Protein AF-A0A183U9G9-F1 (afdb_monomer_lite)

Structure (mmCIF, N/CA/C/O backbone):
data_AF-A0A183U9G9-F1
#
_entry.id   AF-A0A183U9G9-F1
#
loop_
_atom_site.group_PDB
_atom_site.id
_atom_site.type_symbol
_atom_site.label_atom_id
_atom_site.label_alt_id
_atom_site.label_comp_id
_atom_site.label_asym_id
_atom_site.label_entity_id
_atom_site.label_seq_id
_atom_site.pdbx_PDB_ins_code
_atom_site.Cartn_x
_atom_site.Cartn_y
_atom_site.Cartn_z
_atom_site.occupancy
_atom_site.B_iso_or_equiv
_atom_site.auth_seq_id
_atom_site.auth_comp_id
_atom_site.auth_asym_id
_atom_site.auth_atom_id
_atom_site.pdbx_PDB_model_num
ATOM 1 N N . MET A 1 1 ? 26.882 11.403 -12.351 1.00 41.41 1 MET A N 1
ATOM 2 C CA . MET A 1 1 ? 26.759 12.285 -11.170 1.00 41.41 1 MET A CA 1
ATOM 3 C C . MET A 1 1 ? 25.436 11.940 -10.511 1.00 41.41 1 MET A C 1
ATOM 5 O O . MET A 1 1 ? 24.432 11.957 -11.209 1.00 41.41 1 MET A O 1
ATOM 9 N N . ALA A 1 2 ? 25.431 11.511 -9.247 1.00 52.50 2 ALA A N 1
ATOM 10 C CA . ALA A 1 2 ? 24.181 11.230 -8.543 1.00 52.50 2 ALA A CA 1
ATOM 11 C C . ALA A 1 2 ? 23.525 12.569 -8.184 1.00 52.50 2 ALA A C 1
ATOM 13 O O . ALA A 1 2 ? 24.130 13.372 -7.477 1.00 52.50 2 ALA A O 1
ATOM 14 N N . ASN A 1 3 ? 22.327 12.828 -8.706 1.00 64.38 3 ASN A N 1
ATOM 15 C CA . ASN A 1 3 ? 21.520 13.956 -8.257 1.00 64.38 3 ASN A CA 1
ATOM 16 C C . ASN A 1 3 ? 21.075 13.668 -6.822 1.00 64.38 3 ASN A C 1
ATOM 18 O O . ASN A 1 3 ? 20.263 12.772 -6.592 1.00 64.38 3 ASN A O 1
ATOM 22 N N . ILE A 1 4 ? 21.633 14.401 -5.861 1.00 67.69 4 ILE A N 1
ATOM 23 C CA . ILE A 1 4 ? 21.174 14.354 -4.475 1.00 67.69 4 ILE A CA 1
ATOM 24 C C . ILE A 1 4 ? 19.923 15.225 -4.411 1.00 67.69 4 ILE A C 1
ATOM 26 O O . ILE A 1 4 ? 20.001 16.449 -4.367 1.00 67.69 4 ILE A O 1
ATOM 30 N N . VAL A 1 5 ? 18.764 14.578 -4.478 1.00 78.19 5 VAL A N 1
ATOM 31 C CA . VAL A 1 5 ? 17.475 15.210 -4.200 1.00 78.19 5 VAL A CA 1
ATOM 32 C C . VAL A 1 5 ? 17.320 15.255 -2.684 1.00 78.19 5 VAL A C 1
ATOM 34 O O . VAL A 1 5 ? 17.277 14.204 -2.041 1.00 78.19 5 VAL A O 1
ATOM 37 N N . GLU A 1 6 ? 17.247 16.450 -2.099 1.00 75.75 6 GLU A N 1
ATOM 38 C CA . GLU A 1 6 ? 16.856 16.571 -0.695 1.00 75.75 6 GLU A CA 1
ATOM 39 C C . GLU A 1 6 ? 15.394 16.145 -0.537 1.00 75.75 6 GLU A C 1
ATOM 41 O O . GLU A 1 6 ? 14.480 16.759 -1.089 1.00 75.75 6 GLU A O 1
ATOM 46 N N . ILE A 1 7 ? 15.175 15.069 0.217 1.00 79.44 7 ILE A N 1
ATOM 47 C CA . ILE A 1 7 ? 13.842 14.590 0.583 1.00 79.44 7 ILE A CA 1
ATOM 48 C C . ILE A 1 7 ? 13.517 15.017 2.014 1.00 79.44 7 ILE A C 1
ATOM 50 O O . ILE A 1 7 ? 14.359 14.948 2.909 1.00 79.44 7 ILE A O 1
ATOM 54 N N . GLY A 1 8 ? 12.276 15.439 2.254 1.00 81.62 8 GLY A N 1
ATOM 55 C CA . GLY A 1 8 ? 11.822 15.759 3.605 1.00 81.62 8 GLY A CA 1
ATOM 56 C C . GLY A 1 8 ? 11.809 14.509 4.489 1.00 81.62 8 GLY A C 1
ATOM 57 O O . GLY A 1 8 ? 11.191 13.515 4.136 1.00 81.62 8 GLY A O 1
ATOM 58 N N . LEU A 1 9 ? 12.441 14.548 5.664 1.00 87.25 9 LEU A N 1
ATOM 59 C CA . LEU A 1 9 ? 12.495 13.415 6.608 1.00 87.25 9 LEU A CA 1
ATOM 60 C C . LEU A 1 9 ? 11.448 13.513 7.727 1.00 87.25 9 LEU A C 1
ATOM 62 O O . LEU A 1 9 ? 11.638 12.994 8.827 1.00 87.25 9 LEU A O 1
ATOM 66 N N . SER A 1 10 ? 10.327 14.190 7.466 1.00 91.56 10 SER A N 1
ATOM 67 C CA . SER A 1 10 ? 9.262 14.303 8.460 1.00 91.56 10 SER A CA 1
ATOM 68 C C . SER A 1 10 ? 8.711 12.912 8.822 1.00 91.56 10 SER A C 1
ATOM 70 O O . SER A 1 10 ? 8.679 12.011 7.974 1.00 91.56 10 SER A O 1
ATOM 72 N N . PRO A 1 11 ? 8.212 12.709 10.055 1.00 93.00 11 PRO A N 1
ATOM 73 C CA . PRO A 1 11 ? 7.592 11.441 10.438 1.00 93.00 11 PRO A CA 1
ATOM 74 C C . PRO A 1 11 ? 6.462 11.018 9.488 1.00 93.00 11 PRO A C 1
ATOM 76 O O . PRO A 1 11 ? 6.313 9.833 9.187 1.00 93.00 11 PRO A O 1
ATOM 79 N N . GLY A 1 12 ? 5.701 11.992 8.973 1.00 89.12 12 GLY A N 1
ATOM 80 C CA . GLY A 1 12 ? 4.658 11.768 7.972 1.00 89.12 12 GLY A CA 1
ATOM 81 C C . GLY A 1 12 ? 5.213 11.243 6.648 1.00 89.12 12 GLY A C 1
ATOM 82 O O . GLY A 1 12 ? 4.696 10.254 6.130 1.00 89.12 12 GLY A O 1
ATOM 83 N N . TYR A 1 13 ? 6.301 11.834 6.143 1.00 89.50 13 TYR A N 1
ATOM 84 C CA . TYR A 1 13 ? 6.951 11.378 4.913 1.00 89.50 13 TYR A CA 1
ATOM 85 C C . TYR A 1 13 ? 7.478 9.948 5.049 1.00 89.50 13 TYR A C 1
ATOM 87 O O . TYR A 1 13 ? 7.185 9.097 4.212 1.00 89.50 13 TYR A O 1
ATOM 95 N N . LEU A 1 14 ? 8.191 9.642 6.139 1.00 91.12 14 LEU A N 1
ATOM 96 C CA . LEU A 1 14 ? 8.720 8.296 6.372 1.00 91.12 14 LEU A CA 1
ATOM 97 C C . LEU A 1 14 ? 7.603 7.250 6.498 1.00 91.12 14 LEU A C 1
ATOM 99 O O . LEU A 1 14 ? 7.755 6.123 6.027 1.00 91.12 14 LEU A O 1
ATOM 103 N N . LYS A 1 15 ? 6.476 7.615 7.120 1.00 91.19 15 LYS A N 1
ATOM 104 C CA . LYS A 1 15 ? 5.299 6.745 7.231 1.00 91.19 15 LYS A CA 1
ATOM 105 C C . LYS A 1 15 ? 4.668 6.479 5.862 1.00 91.19 15 LYS A C 1
ATOM 107 O O . LYS A 1 15 ? 4.386 5.324 5.555 1.00 91.19 15 LYS A O 1
ATOM 112 N N . ALA A 1 16 ? 4.489 7.515 5.043 1.00 88.12 16 ALA A N 1
ATOM 113 C CA . ALA A 1 16 ? 3.948 7.385 3.691 1.00 88.12 16 ALA A CA 1
ATOM 114 C C . ALA A 1 16 ? 4.883 6.572 2.780 1.00 88.12 16 ALA A C 1
ATOM 116 O O . ALA A 1 16 ? 4.447 5.622 2.140 1.00 88.12 16 ALA A O 1
ATOM 117 N N . SER A 1 17 ? 6.184 6.871 2.793 1.00 89.81 17 SER A N 1
ATOM 118 C CA . SER A 1 17 ? 7.197 6.145 2.019 1.00 89.81 17 SER A CA 1
ATOM 119 C C . SER A 1 17 ? 7.198 4.647 2.336 1.00 89.81 17 SER A C 1
ATOM 121 O O . SER A 1 17 ? 7.131 3.823 1.426 1.00 89.81 17 SER A O 1
ATOM 123 N N . ARG A 1 18 ? 7.178 4.276 3.624 1.00 90.88 18 ARG A N 1
ATOM 124 C CA . ARG A 1 18 ? 7.073 2.867 4.035 1.00 90.88 18 ARG A CA 1
ATOM 125 C C . ARG A 1 18 ? 5.778 2.211 3.561 1.00 90.88 18 ARG A C 1
ATOM 127 O O . ARG A 1 18 ? 5.809 1.068 3.123 1.00 90.88 18 ARG A O 1
ATOM 134 N N . HIS A 1 19 ? 4.657 2.928 3.621 1.00 89.00 19 HIS A N 1
ATOM 135 C CA . HIS A 1 19 ? 3.378 2.421 3.129 1.00 89.00 19 HIS A CA 1
ATOM 136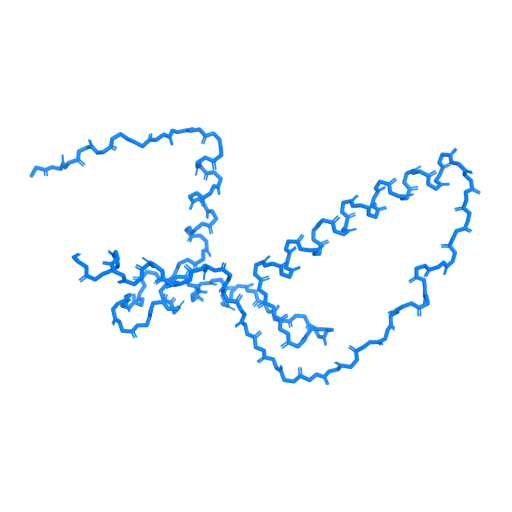 C C . HIS A 1 19 ? 3.426 2.090 1.625 1.00 89.00 19 HIS A C 1
ATOM 138 O O . HIS A 1 19 ? 2.976 1.018 1.220 1.00 89.00 19 HIS A O 1
ATOM 144 N N . PHE A 1 20 ? 4.056 2.951 0.818 1.00 89.38 20 PHE A N 1
ATOM 145 C CA . PHE A 1 20 ? 4.279 2.698 -0.608 1.00 89.38 20 PHE A CA 1
ATOM 146 C C . PHE A 1 20 ? 5.200 1.501 -0.855 1.00 89.38 20 PHE A C 1
ATOM 148 O O . PHE A 1 20 ? 4.861 0.611 -1.631 1.00 89.38 20 PHE A O 1
ATOM 155 N N . LEU A 1 21 ? 6.336 1.432 -0.157 1.00 90.44 21 LEU A N 1
ATOM 156 C CA . LEU A 1 21 ? 7.303 0.338 -0.310 1.00 90.44 21 LEU A CA 1
ATOM 157 C C . LEU A 1 21 ? 6.728 -1.039 0.046 1.00 90.44 21 LEU A C 1
ATOM 159 O O . LEU A 1 21 ? 7.161 -2.046 -0.512 1.00 90.44 21 LEU A O 1
ATOM 163 N N . ASN A 1 22 ? 5.747 -1.088 0.946 1.00 90.75 22 ASN A N 1
ATOM 164 C CA . ASN A 1 22 ? 5.043 -2.322 1.292 1.00 90.75 22 ASN A CA 1
ATOM 165 C C . ASN A 1 22 ? 3.999 -2.738 0.244 1.00 90.75 22 ASN A C 1
ATOM 167 O O . ASN A 1 22 ? 3.534 -3.869 0.277 1.00 90.75 22 ASN A O 1
ATOM 171 N N . SER A 1 23 ? 3.646 -1.860 -0.695 1.00 89.75 23 SER A N 1
ATOM 172 C CA . SER A 1 23 ? 2.636 -2.148 -1.722 1.00 89.75 23 SER A CA 1
ATOM 173 C C . SER A 1 23 ? 3.241 -2.494 -3.084 1.00 89.75 23 SER A C 1
ATOM 175 O O . SER A 1 23 ? 2.674 -3.301 -3.824 1.00 89.75 23 SER A O 1
ATOM 177 N N . ILE A 1 24 ? 4.421 -1.940 -3.379 1.00 91.75 24 ILE A N 1
ATOM 178 C CA . ILE A 1 24 ? 5.083 -2.044 -4.682 1.00 91.75 24 ILE A CA 1
ATOM 179 C C . ILE A 1 24 ? 5.684 -3.439 -4.923 1.00 91.75 24 ILE A C 1
ATOM 181 O O . ILE A 1 24 ? 6.425 -3.979 -4.093 1.00 91.75 24 ILE A O 1
ATOM 185 N N . ASN A 1 25 ? 5.438 -3.985 -6.116 1.00 93.06 25 ASN A N 1
ATOM 186 C CA . ASN A 1 25 ? 6.188 -5.095 -6.694 1.00 93.06 25 ASN A CA 1
ATOM 187 C C . ASN A 1 25 ? 7.249 -4.558 -7.680 1.00 93.06 25 ASN A C 1
ATOM 189 O O . ASN A 1 25 ? 6.934 -4.286 -8.838 1.00 93.06 25 ASN A O 1
ATOM 193 N N . PRO A 1 26 ? 8.532 -4.461 -7.282 1.00 89.81 26 PRO A N 1
ATOM 194 C CA . PRO A 1 26 ? 9.579 -3.897 -8.137 1.00 89.81 26 PRO A CA 1
ATOM 195 C C . PRO A 1 26 ? 9.967 -4.803 -9.316 1.00 89.81 26 PRO A C 1
ATOM 197 O O . PRO A 1 26 ? 10.810 -4.419 -10.121 1.00 89.81 26 PRO A O 1
ATOM 200 N N . LYS A 1 27 ? 9.419 -6.024 -9.399 1.00 93.38 27 LYS A N 1
ATOM 201 C CA . LYS A 1 27 ? 9.683 -6.956 -10.503 1.00 93.38 27 LYS A CA 1
ATOM 202 C C . LYS A 1 27 ? 8.773 -6.727 -11.708 1.00 93.38 27 LYS A C 1
ATOM 204 O O . LYS A 1 27 ? 9.079 -7.238 -12.779 1.00 93.38 27 LYS A O 1
ATOM 209 N N . ALA A 1 28 ? 7.661 -6.021 -11.530 1.00 91.69 28 ALA A N 1
ATOM 210 C CA . ALA A 1 28 ? 6.727 -5.741 -12.608 1.00 91.69 28 ALA A CA 1
ATOM 211 C C . ALA A 1 28 ? 7.141 -4.482 -13.370 1.00 91.69 28 ALA A C 1
ATOM 213 O O . ALA A 1 28 ? 7.604 -3.512 -12.770 1.00 91.69 28 ALA A O 1
ATOM 214 N N . ASN A 1 29 ? 6.985 -4.505 -14.694 1.00 88.75 29 ASN A N 1
ATOM 215 C CA . ASN A 1 29 ? 7.274 -3.349 -15.530 1.00 88.75 29 ASN A CA 1
ATOM 216 C C . ASN A 1 29 ? 6.132 -2.325 -15.379 1.00 88.75 29 ASN A C 1
ATOM 218 O O . ASN A 1 29 ? 5.012 -2.614 -15.812 1.00 88.75 29 ASN A O 1
ATOM 222 N N . PRO A 1 30 ? 6.384 -1.127 -14.819 1.00 86.69 30 PRO A N 1
ATOM 223 C CA . PRO A 1 30 ? 5.342 -0.121 -14.633 1.00 86.69 30 PRO A CA 1
ATOM 224 C C . PRO A 1 30 ? 4.728 0.388 -15.946 1.00 86.69 30 PRO A C 1
ATOM 226 O O . PRO A 1 30 ? 3.650 0.975 -15.910 1.00 86.69 30 PRO A O 1
ATOM 229 N N . CYS A 1 31 ? 5.388 0.171 -17.088 1.00 86.56 31 CYS A N 1
ATOM 230 C CA . CYS A 1 31 ? 4.889 0.563 -18.407 1.00 86.56 31 CYS A CA 1
ATOM 231 C C . CYS A 1 31 ? 4.022 -0.486 -19.091 1.00 86.56 31 CYS A C 1
ATOM 233 O O . CYS A 1 31 ? 3.347 -0.167 -20.068 1.00 86.56 31 CYS A O 1
ATOM 235 N N . GLU A 1 32 ? 4.029 -1.714 -18.583 1.00 89.44 32 GLU A N 1
ATOM 236 C CA . GLU A 1 32 ? 3.182 -2.798 -19.081 1.00 89.44 32 GLU A CA 1
ATOM 237 C C . GLU A 1 32 ? 1.993 -3.022 -18.150 1.00 89.44 32 GLU A C 1
ATOM 239 O O . GLU A 1 32 ? 0.856 -3.083 -18.610 1.00 89.44 32 GLU A O 1
ATOM 244 N N . ASP A 1 33 ? 2.249 -3.087 -16.841 1.00 87.31 33 ASP A N 1
ATOM 245 C CA . ASP A 1 33 ? 1.223 -3.264 -15.820 1.00 87.31 33 ASP A CA 1
ATOM 246 C C . ASP A 1 33 ? 1.556 -2.420 -14.585 1.00 87.31 33 ASP A C 1
ATOM 248 O O . ASP A 1 33 ? 2.207 -2.849 -13.625 1.00 87.31 33 ASP A O 1
ATOM 252 N N . PHE A 1 34 ? 1.100 -1.168 -14.620 1.00 88.19 34 PHE A N 1
ATOM 253 C CA . PHE A 1 34 ? 1.288 -0.245 -13.507 1.00 88.19 34 PHE A CA 1
ATOM 254 C C . PHE A 1 34 ? 0.535 -0.696 -12.246 1.00 88.19 34 PHE A C 1
ATOM 256 O O . PHE A 1 34 ? 0.948 -0.361 -11.135 1.00 88.19 34 PHE A O 1
ATOM 263 N N . PHE A 1 35 ? -0.553 -1.460 -12.394 1.00 87.94 35 PHE A N 1
ATOM 264 C CA . PHE A 1 35 ? -1.303 -1.983 -11.256 1.00 87.94 35 PHE A CA 1
ATOM 265 C C . PHE A 1 35 ? -0.484 -3.039 -10.516 1.00 87.94 35 PHE A C 1
ATOM 267 O O . PHE A 1 35 ? -0.312 -2.935 -9.301 1.00 87.94 35 PHE A O 1
ATOM 274 N N . GLU A 1 36 ? 0.083 -4.002 -11.240 1.00 90.12 36 GLU A N 1
ATOM 275 C CA . GLU A 1 36 ? 0.955 -5.017 -10.654 1.00 90.12 36 GLU A CA 1
ATOM 276 C C . GLU A 1 36 ? 2.212 -4.378 -10.051 1.00 90.12 36 GLU A C 1
ATOM 278 O O . GLU A 1 36 ? 2.598 -4.713 -8.932 1.00 90.12 36 GLU A O 1
ATOM 283 N N . PHE A 1 37 ? 2.807 -3.382 -10.711 1.00 90.88 37 PHE A N 1
ATOM 284 C CA . PHE A 1 37 ? 3.929 -2.640 -10.136 1.00 90.88 37 PHE A CA 1
ATOM 285 C C . PHE A 1 37 ? 3.564 -1.931 -8.826 1.00 90.88 37 PHE A C 1
ATOM 287 O O . PHE A 1 37 ? 4.265 -2.088 -7.828 1.00 90.88 37 PHE A O 1
ATOM 294 N N . ALA A 1 38 ? 2.483 -1.152 -8.798 1.00 88.44 38 ALA A N 1
ATOM 295 C CA . ALA A 1 38 ? 2.149 -0.323 -7.642 1.00 88.44 38 ALA A CA 1
ATOM 296 C C . ALA A 1 38 ? 1.542 -1.123 -6.477 1.00 88.44 38 ALA A C 1
ATOM 298 O O . ALA A 1 38 ? 1.705 -0.735 -5.318 1.00 88.44 38 ALA A O 1
ATOM 299 N N . CYS A 1 39 ? 0.835 -2.214 -6.780 1.00 89.06 39 CYS A N 1
ATOM 300 C CA . CYS A 1 39 ? -0.065 -2.883 -5.841 1.00 89.06 39 CYS A CA 1
ATOM 301 C C . CYS A 1 39 ? 0.166 -4.397 -5.739 1.00 89.06 39 CYS A C 1
ATOM 303 O O . CYS A 1 39 ? -0.426 -5.032 -4.865 1.00 89.06 39 CYS A O 1
ATOM 305 N N . GLY A 1 40 ? 1.010 -4.987 -6.591 1.00 89.81 40 GLY A N 1
ATOM 306 C CA . GLY A 1 40 ? 1.192 -6.438 -6.678 1.00 89.81 40 GLY A CA 1
ATOM 307 C C . GLY A 1 40 ? 1.636 -7.071 -5.362 1.00 89.81 40 GLY A C 1
ATOM 308 O O . GLY A 1 40 ? 1.112 -8.110 -4.961 1.00 89.81 40 GLY A O 1
ATOM 309 N N . ARG A 1 41 ? 2.525 -6.409 -4.599 1.00 92.12 41 ARG A N 1
ATOM 310 C CA . ARG A 1 41 ? 2.896 -6.897 -3.258 1.00 92.12 41 ARG A CA 1
ATOM 311 C C . ARG A 1 41 ? 1.720 -6.821 -2.291 1.00 92.12 41 ARG A C 1
ATOM 313 O O . ARG A 1 41 ? 1.462 -7.786 -1.579 1.00 92.12 41 ARG A O 1
ATOM 320 N N . TRP A 1 42 ? 0.983 -5.712 -2.303 1.00 90.19 42 TRP A N 1
ATOM 321 C CA . TRP A 1 42 ? -0.165 -5.533 -1.418 1.00 90.19 42 TRP A CA 1
ATOM 322 C C . TRP A 1 42 ? -1.236 -6.609 -1.642 1.00 90.19 42 TRP A C 1
ATOM 324 O O . TRP A 1 42 ? -1.741 -7.174 -0.676 1.00 90.19 42 TRP A O 1
ATOM 334 N N . VAL A 1 43 ? -1.537 -6.943 -2.900 1.00 88.56 43 VAL A N 1
ATOM 335 C CA . VAL A 1 43 ? -2.509 -7.992 -3.256 1.00 88.56 43 VAL A CA 1
ATOM 336 C C . VAL A 1 43 ? -2.054 -9.378 -2.784 1.00 88.56 43 VAL A C 1
ATOM 338 O O . VAL A 1 43 ? -2.877 -10.171 -2.335 1.00 88.56 43 VAL A O 1
ATOM 341 N N . MET A 1 44 ? -0.751 -9.675 -2.830 1.00 87.56 44 MET A N 1
ATOM 342 C CA . MET A 1 44 ? -0.218 -10.942 -2.309 1.00 87.56 44 MET A CA 1
ATOM 343 C C . MET A 1 44 ? -0.316 -11.046 -0.780 1.00 87.56 44 MET A C 1
ATOM 345 O O . MET A 1 44 ? -0.545 -12.134 -0.250 1.00 87.56 44 MET A O 1
ATOM 349 N N . GLU A 1 45 ? -0.131 -9.934 -0.068 1.00 88.56 45 GLU A N 1
ATOM 350 C CA . GLU A 1 45 ? -0.099 -9.905 1.400 1.00 88.56 45 GLU A CA 1
ATOM 351 C C . GLU A 1 45 ? -1.487 -9.754 2.041 1.00 88.56 45 GLU A C 1
ATOM 353 O O . GLU A 1 45 ? -1.668 -10.109 3.206 1.00 88.56 45 GLU A O 1
ATOM 358 N N . ASN A 1 46 ? -2.485 -9.272 1.296 1.00 86.00 46 ASN A N 1
ATOM 359 C CA . ASN A 1 46 ? -3.824 -8.999 1.811 1.00 86.00 46 ASN A CA 1
ATOM 360 C C . ASN A 1 46 ? -4.845 -9.894 1.114 1.00 86.00 46 ASN A C 1
ATOM 362 O O . ASN A 1 46 ? -5.094 -9.751 -0.075 1.00 86.00 46 ASN A O 1
ATOM 366 N N . LYS A 1 47 ? -5.476 -10.807 1.856 1.00 85.19 47 LYS A N 1
ATOM 367 C CA . LYS A 1 47 ? -6.582 -11.625 1.336 1.00 85.19 47 LYS A CA 1
ATOM 368 C C . LYS A 1 47 ? -7.899 -10.883 1.509 1.00 85.19 47 LYS A C 1
ATOM 370 O O . LYS A 1 47 ? -8.071 -10.185 2.503 1.00 85.19 47 LYS A O 1
ATOM 375 N N . ILE A 1 48 ? -8.825 -11.056 0.567 1.00 83.44 48 ILE A N 1
ATOM 376 C CA . ILE A 1 48 ? -10.181 -10.517 0.712 1.00 83.44 48 ILE A CA 1
ATOM 377 C C . ILE A 1 48 ? -10.884 -11.308 1.827 1.00 83.44 48 ILE A C 1
ATOM 379 O O . ILE A 1 48 ? -10.966 -12.532 1.708 1.00 83.44 48 ILE A O 1
ATOM 383 N N . PRO A 1 49 ? -11.352 -10.645 2.898 1.00 82.88 49 PRO A N 1
ATOM 384 C CA . PRO A 1 49 ? -12.152 -11.280 3.941 1.00 82.88 49 PRO A CA 1
ATOM 385 C C . PRO A 1 49 ? -13.440 -11.909 3.388 1.00 82.88 49 PRO A C 1
ATOM 387 O O . PRO A 1 49 ? -14.003 -11.420 2.410 1.00 82.88 49 PRO A O 1
ATOM 390 N N . ASP A 1 50 ? -13.928 -12.982 4.018 1.00 81.31 50 ASP A N 1
ATOM 391 C CA . ASP A 1 50 ? -15.089 -13.755 3.536 1.00 81.31 50 ASP A CA 1
ATOM 392 C C . ASP A 1 50 ? -16.404 -12.954 3.493 1.00 81.31 50 ASP A C 1
ATOM 394 O O . ASP A 1 50 ? -17.334 -13.308 2.762 1.00 81.31 50 ASP A O 1
ATOM 398 N N . ASP A 1 51 ? -16.495 -11.893 4.292 1.00 81.19 51 ASP A N 1
ATOM 399 C CA . ASP A 1 51 ? -17.626 -10.971 4.391 1.00 81.19 51 ASP A CA 1
ATOM 400 C C . ASP A 1 51 ? -17.577 -9.840 3.352 1.00 81.19 51 ASP A C 1
ATOM 402 O O . ASP A 1 51 ? -18.523 -9.059 3.240 1.00 81.19 51 ASP A O 1
ATOM 406 N N . LEU A 1 52 ? -16.501 -9.757 2.563 1.00 76.88 52 LEU A N 1
ATOM 407 C CA . LEU A 1 52 ? -16.304 -8.714 1.568 1.00 76.88 52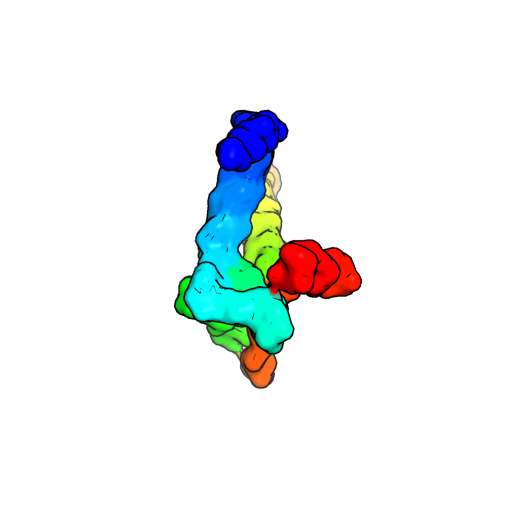 LEU A CA 1
ATOM 408 C C . LEU A 1 52 ? -16.241 -9.293 0.151 1.00 76.88 52 LEU A C 1
ATOM 410 O O . LEU A 1 52 ? -15.535 -10.251 -0.144 1.00 76.88 52 LEU A O 1
ATOM 414 N N . SER A 1 53 ? -16.933 -8.639 -0.780 1.00 82.38 53 SER A N 1
ATOM 415 C CA . SER A 1 53 ? -16.776 -8.893 -2.220 1.00 82.38 53 SER A CA 1
ATOM 416 C C . SER A 1 53 ? -15.561 -8.175 -2.808 1.00 82.38 53 SER A C 1
ATOM 418 O O . SER A 1 53 ? -15.151 -8.428 -3.935 1.00 82.38 53 SER A O 1
ATOM 420 N N . SER A 1 54 ? -14.984 -7.223 -2.080 1.00 79.12 54 SER A N 1
ATOM 421 C CA . SER A 1 54 ? -13.806 -6.497 -2.534 1.00 79.12 54 SER A CA 1
ATOM 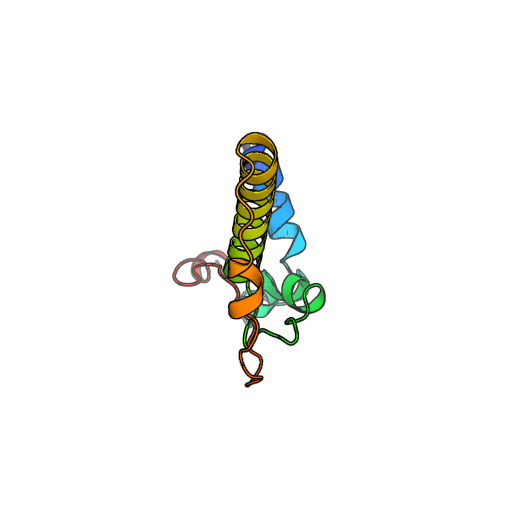422 C C . SER A 1 54 ? -13.007 -5.945 -1.373 1.00 79.12 54 SER A C 1
ATOM 424 O O . SER A 1 54 ? -13.594 -5.414 -0.429 1.00 79.12 54 SER A O 1
ATOM 426 N N . PHE A 1 55 ? -11.683 -5.991 -1.486 1.00 82.94 55 PHE A N 1
ATOM 427 C CA . PHE A 1 55 ? -10.784 -5.435 -0.483 1.00 82.94 55 PHE A CA 1
ATOM 428 C C . PHE A 1 55 ? -9.778 -4.484 -1.122 1.00 82.94 55 PHE A C 1
ATOM 430 O O . PHE A 1 55 ? -9.274 -4.709 -2.222 1.00 82.94 55 PHE A O 1
ATOM 437 N N . GLY A 1 56 ? -9.529 -3.381 -0.433 1.00 86.00 56 GLY A N 1
ATOM 438 C CA . GLY A 1 56 ? -8.693 -2.287 -0.898 1.00 86.00 56 GLY A CA 1
ATOM 439 C C . GLY A 1 56 ? -8.279 -1.413 0.273 1.00 86.00 56 GLY A C 1
ATOM 440 O O . GLY A 1 56 ? -8.805 -1.549 1.379 1.00 86.00 56 GLY 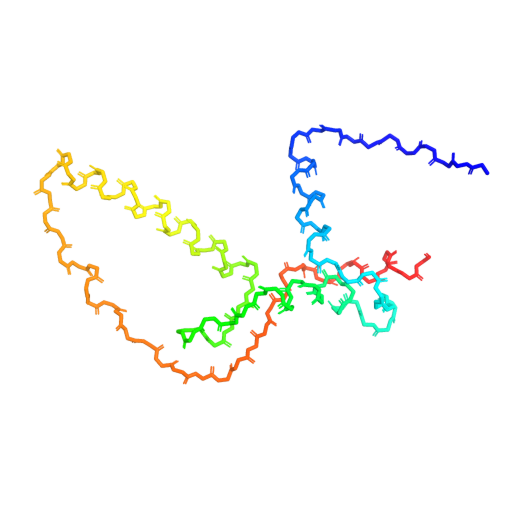A O 1
ATOM 441 N N . HIS A 1 57 ? -7.384 -0.465 0.025 1.00 85.12 57 HIS A N 1
ATOM 442 C CA . HIS A 1 57 ? -6.858 0.413 1.071 1.00 85.12 57 HIS A CA 1
ATOM 443 C C . HIS A 1 57 ? -7.962 1.207 1.786 1.00 85.12 57 HIS A C 1
ATOM 445 O O . HIS A 1 57 ? -7.946 1.305 3.010 1.00 85.12 57 HIS A O 1
ATOM 451 N N . PHE A 1 58 ? -8.969 1.709 1.059 1.00 85.69 58 PHE A N 1
ATOM 452 C CA . PHE A 1 58 ? -10.118 2.381 1.682 1.00 85.69 58 PHE A CA 1
ATOM 453 C C . PHE A 1 58 ? -10.979 1.450 2.542 1.00 85.69 58 PHE A C 1
ATOM 455 O O . PHE A 1 58 ? -11.526 1.893 3.550 1.00 85.69 58 PHE A O 1
ATOM 462 N N . ALA A 1 59 ? -11.114 0.174 2.164 1.00 84.69 59 ALA A N 1
ATOM 463 C CA . ALA A 1 59 ? -11.851 -0.796 2.970 1.00 84.69 59 ALA A CA 1
ATOM 464 C C . ALA A 1 59 ? -11.123 -1.057 4.297 1.00 84.69 59 ALA A C 1
ATOM 466 O O . ALA A 1 59 ? -11.744 -0.924 5.348 1.00 84.69 59 ALA A O 1
ATOM 467 N N . GLY A 1 60 ? -9.807 -1.296 4.248 1.00 84.50 60 GLY A N 1
ATOM 468 C CA . GLY A 1 60 ? -8.986 -1.446 5.454 1.00 84.50 60 GLY A CA 1
ATOM 469 C C . GLY A 1 60 ? -8.943 -0.174 6.310 1.00 84.50 60 GLY A C 1
ATOM 470 O O . GLY A 1 60 ? -9.005 -0.243 7.534 1.00 84.50 60 GLY A O 1
ATOM 471 N N . LEU A 1 61 ? -8.915 1.011 5.688 1.00 86.56 61 LEU A N 1
ATOM 472 C CA . LEU A 1 61 ? -8.997 2.278 6.419 1.00 86.56 61 LEU A CA 1
ATOM 473 C C . LEU A 1 61 ? -10.342 2.433 7.140 1.00 86.56 61 LEU A C 1
ATOM 475 O O . LEU A 1 61 ? -10.366 2.830 8.302 1.00 86.56 61 LEU A O 1
ATOM 479 N N . ARG A 1 62 ? -11.457 2.114 6.473 1.00 85.00 62 ARG A N 1
ATOM 480 C CA . ARG A 1 62 ? -12.795 2.164 7.078 1.00 85.00 62 ARG A CA 1
ATOM 481 C C . ARG A 1 62 ? -12.907 1.210 8.263 1.00 85.00 62 ARG A C 1
ATOM 483 O O . ARG A 1 62 ? -13.492 1.592 9.273 1.00 85.00 62 ARG A O 1
ATOM 490 N N . GLU A 1 63 ? -12.371 0.000 8.137 1.00 84.94 63 GLU A N 1
ATOM 491 C CA . GLU A 1 63 ? -12.344 -0.987 9.217 1.00 84.94 63 GLU A CA 1
ATOM 492 C C . GLU A 1 63 ? -11.575 -0.449 10.422 1.00 84.94 63 GLU A C 1
ATOM 494 O O . GLU A 1 63 ? -12.151 -0.341 11.501 1.00 84.94 63 GLU A O 1
ATOM 499 N N . LYS A 1 64 ? -10.353 0.048 10.206 1.00 87.38 64 LYS A N 1
ATOM 500 C CA . LYS A 1 64 ? -9.537 0.655 11.261 1.00 87.38 64 LYS A CA 1
ATOM 501 C C . LYS A 1 64 ? -10.240 1.815 11.973 1.00 87.38 64 LYS A C 1
ATOM 503 O O . LYS A 1 64 ? -10.281 1.855 13.198 1.00 87.38 64 LYS A O 1
ATOM 508 N N . VAL A 1 65 ? -10.818 2.753 11.219 1.00 88.81 65 VAL A N 1
ATOM 509 C CA . VAL A 1 65 ? -11.563 3.883 11.806 1.00 88.81 65 VAL A CA 1
ATOM 510 C C . VAL A 1 65 ? -12.777 3.382 12.593 1.00 88.81 65 VAL A C 1
ATOM 512 O O . VAL A 1 65 ? -13.068 3.885 13.674 1.00 88.81 65 VAL A O 1
ATOM 515 N N . SER A 1 66 ? -13.474 2.364 12.082 1.00 85.94 66 SER A N 1
ATOM 516 C CA . SER A 1 66 ? -14.624 1.771 12.769 1.00 85.94 66 SER A CA 1
ATOM 517 C C . SER A 1 66 ? -14.220 1.053 14.059 1.00 85.94 66 SER A C 1
ATOM 519 O O . SER A 1 66 ? -14.972 1.092 15.028 1.00 85.94 66 SER A O 1
ATOM 521 N N . GLU A 1 67 ? -13.060 0.397 14.096 1.00 85.50 67 GLU A N 1
ATOM 522 C CA . GLU A 1 67 ? -12.502 -0.227 15.301 1.00 85.50 67 GLU A CA 1
ATOM 523 C C . GLU A 1 67 ? -12.134 0.809 16.363 1.00 85.50 67 GLU A C 1
ATOM 525 O O . GLU A 1 67 ? -12.552 0.669 17.512 1.00 85.50 67 GLU A O 1
ATOM 530 N N . GLU A 1 68 ? -11.439 1.880 15.972 1.00 86.31 68 GLU A N 1
ATOM 531 C CA . GLU A 1 68 ? -11.091 2.991 16.866 1.00 86.31 68 GLU A CA 1
ATOM 532 C C . GLU A 1 68 ? -12.362 3.643 17.447 1.00 86.31 68 GLU A C 1
ATOM 534 O O . GLU A 1 68 ? -12.490 3.814 18.661 1.00 86.31 68 GLU A O 1
ATOM 539 N N . MET A 1 69 ? -13.369 3.914 16.608 1.00 81.81 69 MET A N 1
ATOM 540 C CA . MET A 1 69 ? -14.658 4.447 17.068 1.00 81.81 69 MET A CA 1
ATOM 541 C C . MET A 1 69 ? -15.392 3.486 18.009 1.00 81.81 69 MET A C 1
ATOM 543 O O . MET A 1 69 ? -16.004 3.933 18.980 1.00 81.81 69 MET A O 1
ATOM 547 N N . LYS A 1 70 ? -15.342 2.172 17.749 1.00 78.69 70 LYS A N 1
ATOM 548 C CA . LYS A 1 70 ? -15.927 1.169 18.647 1.00 78.69 70 LYS A CA 1
ATOM 549 C C . LYS A 1 70 ? -15.240 1.194 20.004 1.00 78.69 70 LYS A C 1
ATOM 551 O O . LYS A 1 70 ? -15.955 1.211 20.999 1.00 78.69 70 LYS A O 1
ATOM 556 N N . SER A 1 71 ? -13.905 1.223 20.075 1.00 75.81 71 SER A N 1
ATOM 557 C CA . SER A 1 71 ? -13.198 1.259 21.365 1.00 75.81 71 SER A CA 1
ATOM 558 C C . SER A 1 71 ? -13.567 2.485 22.198 1.00 75.81 71 SER A C 1
ATOM 560 O O . SER A 1 71 ? -13.835 2.349 23.389 1.00 75.81 71 SER A O 1
ATOM 562 N N . GLU A 1 72 ? -13.699 3.652 21.568 1.00 72.81 72 GLU A N 1
ATOM 563 C CA . GLU A 1 72 ? -14.145 4.873 22.250 1.00 72.81 72 GLU A CA 1
ATOM 564 C C . GLU A 1 72 ? -15.616 4.780 22.690 1.00 72.81 72 GLU A C 1
ATOM 566 O O . GLU A 1 72 ? -15.985 5.172 23.801 1.00 72.81 72 GLU A O 1
ATOM 571 N N . CYS A 1 73 ? -16.474 4.192 21.851 1.00 65.75 73 CYS A N 1
ATOM 572 C CA . CYS A 1 73 ? -17.876 3.952 22.184 1.00 65.75 73 CYS A CA 1
ATOM 573 C C . CYS A 1 73 ? -18.030 2.956 23.347 1.00 65.75 73 CYS A C 1
ATOM 575 O O . CYS A 1 73 ? -18.859 3.175 24.231 1.00 65.75 73 CYS A O 1
ATOM 577 N N . PHE A 1 74 ? -17.197 1.911 23.410 1.00 63.03 74 PHE A N 1
ATOM 578 C CA . PHE A 1 74 ? -17.171 0.967 24.528 1.00 63.03 74 PHE A CA 1
ATOM 579 C C . PHE A 1 74 ? -16.768 1.653 25.836 1.00 63.03 74 PHE A C 1
ATOM 581 O O . PHE A 1 74 ? -17.442 1.450 26.848 1.00 63.03 74 PHE A O 1
ATOM 588 N N . LEU A 1 75 ? -15.741 2.510 25.824 1.00 62.94 75 LEU A N 1
ATOM 589 C CA . LEU A 1 75 ? -15.342 3.285 27.006 1.00 62.94 75 LEU A CA 1
ATOM 590 C C . LEU A 1 75 ? -16.467 4.213 27.480 1.00 62.94 75 LEU A C 1
ATOM 592 O O . LEU A 1 75 ? -16.769 4.260 28.671 1.00 62.94 75 LEU A O 1
ATOM 596 N N . SER A 1 76 ? -17.150 4.879 26.549 1.00 62.62 76 SER A N 1
ATOM 597 C CA . SER A 1 76 ? -18.329 5.693 26.854 1.00 62.62 76 SER A CA 1
ATOM 598 C C . SER A 1 76 ? -19.474 4.853 27.441 1.00 62.62 76 SER A C 1
ATOM 600 O O . SER A 1 76 ? -20.069 5.236 28.445 1.00 62.62 76 SER A O 1
ATOM 602 N N . SER A 1 77 ? -19.741 3.656 26.908 1.00 59.09 77 SER A N 1
ATOM 603 C CA . SER A 1 77 ? -20.777 2.759 27.447 1.00 59.09 77 SER A CA 1
ATOM 604 C C . SER A 1 77 ? -20.481 2.298 28.880 1.00 59.09 77 SER A C 1
ATOM 606 O O . SER A 1 77 ? -21.399 2.217 29.695 1.00 59.09 77 SER A O 1
ATOM 608 N N . TYR A 1 78 ? -19.203 2.073 29.210 1.00 58.28 78 TYR A N 1
ATOM 609 C CA . TYR A 1 78 ? -18.760 1.722 30.560 1.00 58.28 78 TYR A CA 1
ATOM 610 C C . TYR A 1 78 ? -18.869 2.917 31.520 1.00 58.28 78 TYR A C 1
ATOM 612 O O . TYR A 1 78 ? -19.238 2.745 32.679 1.00 58.28 78 TYR A O 1
ATOM 620 N N . LEU A 1 79 ? -18.597 4.134 31.033 1.00 58.41 79 LEU A N 1
ATOM 621 C CA . LEU A 1 79 ? -18.678 5.373 31.816 1.00 58.41 79 LEU A CA 1
ATOM 622 C C . LEU A 1 79 ? -20.118 5.873 32.029 1.00 58.41 79 LEU A C 1
ATOM 624 O O . LEU A 1 79 ? -20.398 6.472 33.065 1.00 58.41 79 LEU A O 1
ATOM 628 N N . TYR A 1 80 ? -21.031 5.619 31.087 1.00 62.56 80 TYR A N 1
ATOM 629 C CA . TYR A 1 80 ? -22.419 6.105 31.125 1.00 62.56 80 TYR A CA 1
ATOM 630 C C . TYR A 1 80 ? -23.472 5.010 31.371 1.00 62.56 80 TYR A C 1
ATOM 632 O O . TYR A 1 80 ? -24.663 5.310 31.410 1.00 62.56 80 TYR A O 1
ATOM 640 N N . GLY A 1 81 ? -23.063 3.749 31.555 1.00 58.94 81 GLY A N 1
ATOM 641 C CA . GLY A 1 81 ? -23.954 2.641 31.923 1.00 58.94 81 GLY A CA 1
ATOM 642 C C . GLY A 1 81 ? -25.024 2.308 30.877 1.00 58.94 81 GLY A C 1
ATOM 643 O O . GLY A 1 81 ? -26.091 1.801 31.225 1.00 58.94 81 GLY A O 1
ATOM 644 N N . ILE A 1 82 ? -24.777 2.613 29.600 1.00 63.19 82 ILE A N 1
ATOM 645 C CA . ILE A 1 82 ? -25.765 2.424 28.535 1.00 63.19 82 ILE A CA 1
ATOM 646 C C . ILE A 1 82 ? -25.566 1.037 27.901 1.00 63.19 82 ILE A C 1
ATOM 648 O O . ILE A 1 82 ? -24.654 0.831 27.103 1.00 63.19 82 ILE A O 1
ATOM 652 N N . SER A 1 83 ? -26.420 0.073 28.255 1.00 56.78 83 SER A N 1
ATOM 653 C CA . SER A 1 83 ? -26.467 -1.250 27.613 1.00 56.78 83 SER A CA 1
ATOM 654 C C . SER A 1 83 ? -27.056 -1.123 26.206 1.00 56.78 83 SER A C 1
ATOM 656 O O . SER A 1 83 ? -28.253 -0.872 26.069 1.00 56.78 83 SER A O 1
ATOM 658 N N . PHE A 1 84 ? -26.246 -1.281 25.156 1.00 49.97 84 PHE A N 1
ATOM 659 C CA . PHE A 1 84 ? -26.734 -1.294 23.771 1.00 49.97 84 PHE A CA 1
ATOM 660 C C . PHE A 1 84 ? -26.459 -2.644 23.094 1.00 49.97 84 PHE A C 1
ATOM 662 O O . PHE A 1 84 ? -25.392 -2.883 22.535 1.00 49.97 84 PHE A O 1
ATOM 669 N N . ASP A 1 85 ? -27.497 -3.485 23.047 1.00 50.50 85 ASP A N 1
ATOM 670 C CA . ASP A 1 85 ? -27.606 -4.694 22.210 1.00 50.50 85 ASP A CA 1
ATOM 671 C C . ASP A 1 85 ? -27.696 -4.395 20.693 1.00 50.50 85 ASP A C 1
ATOM 673 O O . ASP A 1 85 ? -27.863 -5.296 19.871 1.00 50.50 85 ASP A O 1
ATOM 677 N N . TYR A 1 86 ? -27.550 -3.133 20.279 1.00 47.28 86 TYR A N 1
ATOM 678 C CA . TYR A 1 86 ? -27.726 -2.707 18.887 1.00 47.28 86 TYR A CA 1
ATOM 679 C C . TYR A 1 86 ? -26.641 -3.213 17.927 1.00 47.28 86 TYR A C 1
ATOM 681 O O . TYR A 1 86 ? -26.901 -3.320 16.730 1.00 47.28 86 TYR A O 1
ATOM 689 N N . TRP A 1 87 ? -25.445 -3.573 18.408 1.00 46.09 87 TRP A N 1
ATOM 690 C CA . TRP A 1 87 ? -24.389 -4.082 17.519 1.00 46.09 87 TRP A CA 1
ATOM 691 C C . TRP A 1 87 ? -24.653 -5.520 17.034 1.00 46.09 87 TRP A C 1
ATOM 693 O O . TRP A 1 87 ? -24.167 -5.913 15.975 1.00 46.09 87 TRP A O 1
ATOM 703 N N . LYS A 1 88 ? -25.483 -6.297 17.751 1.00 42.19 88 LYS A N 1
ATOM 704 C CA . LYS A 1 88 ? -25.820 -7.686 17.384 1.00 42.19 88 LYS A CA 1
ATOM 705 C C . LYS A 1 88 ? -26.793 -7.813 16.206 1.00 42.19 88 LYS A C 1
ATOM 707 O O . LYS A 1 88 ? -26.917 -8.905 15.663 1.00 42.19 88 LYS A O 1
ATOM 712 N N . ILE A 1 89 ? -27.480 -6.741 15.801 1.00 45.34 89 ILE A N 1
ATOM 713 C CA . ILE A 1 89 ? -28.584 -6.822 14.826 1.00 45.34 89 ILE A CA 1
ATOM 714 C C . ILE A 1 89 ? -28.098 -6.760 13.361 1.00 45.34 89 ILE A C 1
ATOM 716 O O . ILE A 1 89 ? -28.813 -7.198 12.465 1.00 45.34 89 ILE A O 1
ATOM 720 N N . SER A 1 90 ? -26.871 -6.300 13.088 1.00 43.56 90 SER A N 1
ATOM 721 C CA . SER A 1 90 ? -26.463 -5.933 11.715 1.00 43.56 90 SER A CA 1
ATOM 722 C C . SER A 1 90 ? -25.512 -6.905 10.995 1.00 43.56 90 SER A C 1
ATOM 724 O O . SER A 1 90 ? -25.060 -6.593 9.895 1.00 43.56 90 SER A O 1
ATOM 726 N N . LEU A 1 91 ? -25.185 -8.075 11.555 1.00 45.09 91 LEU A N 1
ATOM 727 C CA . LEU A 1 91 ? -24.239 -9.010 10.923 1.00 45.09 91 LEU A CA 1
ATOM 728 C C . LEU A 1 91 ? -24.944 -10.032 10.031 1.00 45.09 91 LEU A C 1
ATOM 730 O O . LEU A 1 91 ? -25.099 -11.192 10.405 1.00 45.09 91 LEU A O 1
ATOM 734 N N . ASN A 1 92 ? -25.352 -9.614 8.832 1.00 49.41 92 ASN A N 1
ATOM 735 C CA . ASN A 1 92 ? -25.621 -10.575 7.765 1.00 49.41 92 ASN A CA 1
ATOM 736 C C . ASN A 1 92 ? -25.561 -9.927 6.377 1.00 49.41 92 ASN A C 1
ATOM 738 O O . ASN A 1 92 ? -26.556 -9.340 5.967 1.00 49.41 92 ASN A O 1
ATOM 742 N N . MET A 1 93 ? -24.454 -10.055 5.629 1.00 38.59 93 MET A N 1
ATOM 743 C CA . MET A 1 93 ? -24.454 -9.767 4.183 1.00 38.59 93 MET A CA 1
ATOM 744 C C . MET A 1 93 ? -23.500 -10.669 3.372 1.00 38.59 93 MET A C 1
ATOM 746 O O . MET A 1 93 ? -22.300 -10.460 3.302 1.00 38.59 93 MET A O 1
ATOM 750 N N . SER A 1 94 ? -24.118 -11.682 2.752 1.00 43.47 94 SER A N 1
ATOM 751 C CA . SER A 1 94 ? -23.919 -12.280 1.416 1.00 43.47 94 SER A CA 1
ATOM 752 C C . SER A 1 94 ? -22.559 -12.197 0.690 1.00 43.47 94 SER A C 1
ATOM 754 O O . SER A 1 94 ? -22.179 -11.164 0.146 1.00 43.47 94 SER A O 1
ATOM 756 N N . LYS A 1 95 ? -21.994 -13.386 0.434 1.00 48.59 95 LYS A N 1
ATOM 757 C CA . LYS A 1 95 ? -20.955 -13.702 -0.568 1.00 48.59 95 LYS A CA 1
ATOM 758 C C . LYS A 1 95 ? -21.347 -13.273 -1.988 1.00 48.59 95 LYS A C 1
ATOM 760 O O . LYS A 1 95 ? -22.382 -13.746 -2.458 1.00 48.59 95 LYS A O 1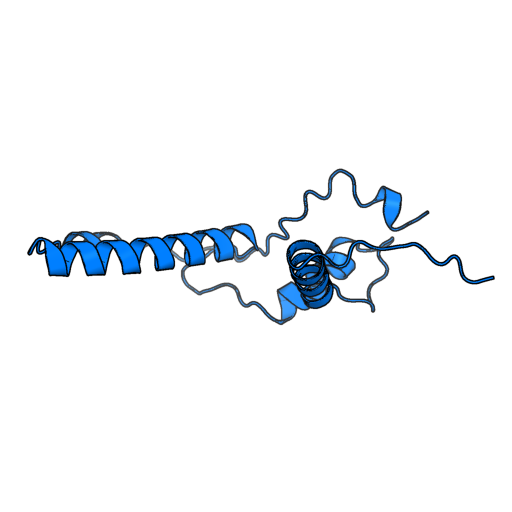
ATOM 765 N N . LYS A 1 96 ? -20.496 -12.507 -2.694 1.00 44.91 96 LYS A N 1
ATOM 766 C CA . LYS A 1 96 ? -20.397 -12.446 -4.176 1.00 44.91 96 LYS A CA 1
ATOM 767 C C . LYS A 1 96 ? -18.997 -11.996 -4.628 1.00 44.91 96 LYS A C 1
ATOM 769 O O . LYS A 1 96 ? -18.339 -11.260 -3.911 1.00 44.91 96 LYS A O 1
ATOM 774 N N . ASN A 1 97 ? -18.611 -12.472 -5.816 1.00 44.72 97 ASN A N 1
ATOM 775 C CA . ASN A 1 97 ? -17.405 -12.224 -6.625 1.00 44.72 97 ASN A CA 1
ATOM 776 C C . ASN A 1 97 ? -16.378 -11.205 -6.104 1.00 44.72 97 ASN A C 1
ATOM 778 O O . ASN A 1 97 ? -16.656 -10.015 -5.983 1.00 44.72 97 ASN A O 1
ATOM 782 N N . PHE A 1 98 ? -15.170 -11.729 -5.896 1.00 45.16 98 PHE A N 1
ATOM 783 C CA . PHE A 1 98 ? -14.017 -11.103 -5.264 1.00 45.16 98 PHE A CA 1
ATOM 784 C C . PHE A 1 98 ? -13.239 -10.191 -6.227 1.00 45.16 98 PHE A C 1
ATOM 786 O O . PHE A 1 98 ? -12.743 -10.662 -7.248 1.00 45.16 98 PHE A O 1
ATOM 793 N N . HIS A 1 99 ? -13.076 -8.909 -5.887 1.00 57.28 99 HIS A N 1
ATOM 794 C CA . HIS A 1 99 ? -12.232 -7.964 -6.632 1.00 57.28 99 HIS A CA 1
ATOM 795 C C . HIS A 1 99 ? -11.323 -7.145 -5.706 1.00 57.28 99 HIS A C 1
ATOM 797 O O . HIS A 1 99 ? -11.782 -6.541 -4.739 1.00 57.28 99 HIS A O 1
ATOM 803 N N . PHE A 1 100 ? -10.028 -7.069 -6.008 1.00 53.16 100 PHE A N 1
ATOM 804 C CA . PHE A 1 100 ? -9.120 -6.158 -5.309 1.00 53.16 100 PHE A CA 1
ATOM 805 C C . PHE A 1 100 ? -9.212 -4.743 -5.889 1.00 53.16 100 PHE A C 1
ATOM 807 O O . PHE A 1 100 ? -9.183 -4.567 -7.104 1.00 53.16 100 PHE A O 1
ATOM 814 N N . HIS A 1 101 ? -9.283 -3.732 -5.020 1.00 63.00 101 HIS A N 1
ATOM 815 C CA . HIS A 1 101 ? -9.233 -2.323 -5.415 1.00 63.00 101 HIS A CA 1
ATOM 816 C C . HIS A 1 101 ? -7.943 -1.678 -4.910 1.00 63.00 101 HIS A C 1
ATOM 818 O O . HIS A 1 101 ? -7.758 -1.487 -3.706 1.00 63.00 101 HIS A O 1
ATOM 824 N N . CYS A 1 102 ? -7.067 -1.276 -5.831 1.00 61.50 102 CYS A N 1
ATOM 825 C CA . CYS A 1 102 ? -5.933 -0.434 -5.482 1.00 61.50 102 CYS A CA 1
ATOM 826 C C . CYS A 1 102 ? -6.366 1.036 -5.485 1.00 61.50 102 CYS A C 1
ATOM 828 O O . CYS A 1 102 ? -6.724 1.586 -6.517 1.00 61.50 102 CYS A O 1
ATOM 830 N N . SER A 1 103 ? -6.383 1.664 -4.310 1.00 57.25 103 SER A N 1
ATOM 831 C CA . SER A 1 103 ? -6.933 3.011 -4.090 1.00 57.25 103 SER A CA 1
ATOM 832 C C . SER A 1 103 ? -5.995 4.158 -4.484 1.00 57.25 103 SER A C 1
ATOM 834 O O . SER A 1 103 ? -6.216 5.294 -4.069 1.00 57.25 103 SER A O 1
ATOM 836 N N . PHE A 1 104 ? -4.945 3.881 -5.259 1.00 53.94 104 PHE A N 1
ATOM 837 C CA . PHE A 1 104 ? -4.178 4.944 -5.895 1.00 53.94 104 PHE A CA 1
ATOM 838 C C . PHE A 1 104 ? -5.063 5.547 -6.968 1.00 53.94 104 PHE A C 1
ATOM 840 O O . PHE A 1 104 ? -5.511 4.834 -7.862 1.00 53.94 104 PHE A O 1
ATOM 847 N N . ASP A 1 105 ? -5.329 6.843 -6.876 1.00 44.91 105 ASP A N 1
ATOM 848 C CA . ASP A 1 105 ? -5.953 7.583 -7.963 1.00 44.91 105 ASP A CA 1
ATOM 849 C C . ASP A 1 105 ? -5.012 7.534 -9.184 1.00 44.91 105 ASP A C 1
ATOM 851 O O . ASP A 1 105 ? -4.075 8.320 -9.335 1.00 44.91 105 ASP A O 1
ATOM 855 N N . MET A 1 106 ? -5.190 6.496 -10.006 1.00 46.53 106 MET A N 1
ATOM 856 C CA . MET A 1 106 ? -4.312 6.132 -11.120 1.00 46.53 106 MET A CA 1
ATOM 857 C C . MET A 1 106 ? -4.436 7.076 -12.317 1.00 46.53 106 MET A C 1
ATOM 859 O O . MET A 1 106 ? -3.741 6.885 -13.314 1.00 46.53 106 MET A O 1
ATOM 863 N N . GLN A 1 107 ? -5.273 8.114 -12.242 1.00 41.25 107 GLN A N 1
ATOM 864 C CA . GLN A 1 107 ? -5.529 8.979 -13.390 1.00 41.25 107 GLN A CA 1
ATOM 865 C C . GLN A 1 107 ? -4.321 9.852 -13.778 1.00 41.25 107 GLN A C 1
ATOM 867 O O . GLN A 1 107 ? -4.261 10.304 -14.916 1.00 41.25 107 GLN A O 1
ATOM 872 N N . ASN A 1 108 ? -3.316 10.027 -12.903 1.00 43.16 108 ASN A N 1
ATOM 873 C CA . ASN A 1 108 ? -2.146 10.877 -13.187 1.00 43.16 108 ASN A CA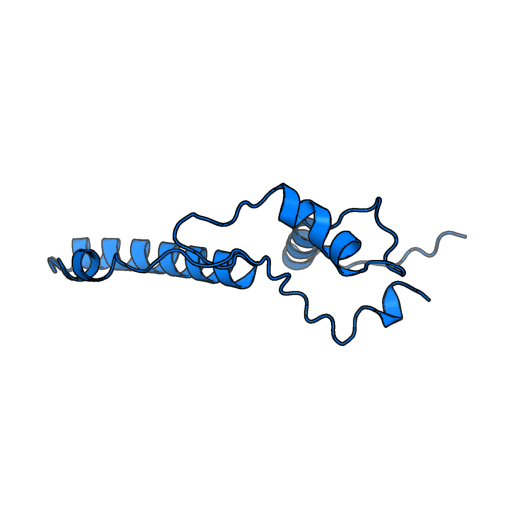 1
ATOM 874 C C . ASN A 1 108 ? -0.758 10.228 -12.997 1.00 43.16 108 ASN A C 1
ATOM 876 O O . ASN A 1 108 ? 0.247 10.878 -13.284 1.00 43.16 108 ASN A O 1
ATOM 880 N N . VAL A 1 109 ? -0.649 8.969 -12.553 1.00 52.31 109 VAL A N 1
ATOM 881 C CA . VAL A 1 109 ? 0.664 8.367 -12.210 1.00 52.31 109 VAL A CA 1
ATOM 882 C C . VAL A 1 109 ? 1.330 7.637 -13.388 1.00 52.31 109 VAL A C 1
ATOM 884 O O . VAL A 1 109 ? 2.556 7.572 -13.453 1.00 52.31 109 VAL A O 1
ATOM 887 N N . LEU A 1 110 ? 0.553 7.190 -14.383 1.00 46.88 110 LEU A N 1
ATOM 888 C CA . LEU A 1 110 ? 1.072 6.511 -15.585 1.00 46.88 110 LEU A CA 1
ATOM 889 C C . LEU A 1 110 ? 2.096 7.352 -16.365 1.00 46.88 110 LEU A C 1
ATOM 891 O O . LEU A 1 110 ? 3.041 6.806 -16.925 1.00 46.88 110 LEU A O 1
ATOM 895 N N . ARG A 1 111 ? 1.960 8.687 -16.369 1.00 48.56 111 ARG A N 1
ATOM 896 C CA . ARG A 1 111 ? 2.934 9.566 -17.038 1.00 48.56 111 ARG A CA 1
ATOM 897 C C . ARG A 1 111 ? 4.290 9.619 -16.336 1.00 48.56 111 ARG A C 1
ATOM 899 O O . ARG A 1 111 ? 5.271 9.877 -17.009 1.00 48.56 111 ARG A O 1
ATOM 906 N N . VAL A 1 112 ? 4.367 9.395 -15.025 1.00 57.66 112 VAL A N 1
ATOM 907 C CA . VAL A 1 112 ? 5.636 9.472 -14.273 1.00 57.66 112 VAL A CA 1
ATOM 908 C C . VAL A 1 112 ? 6.414 8.160 -14.349 1.00 57.66 112 VAL A C 1
ATOM 910 O O . VAL A 1 112 ? 7.635 8.164 -14.258 1.00 57.66 112 VAL A O 1
ATOM 913 N N . ALA A 1 113 ? 5.724 7.035 -14.530 1.00 57.28 113 ALA A N 1
ATOM 914 C CA . ALA A 1 113 ? 6.348 5.720 -14.459 1.00 57.28 113 ALA A CA 1
ATOM 915 C C . ALA A 1 113 ? 7.080 5.292 -15.751 1.00 57.28 113 ALA A C 1
ATOM 917 O O . ALA A 1 113 ? 7.818 4.311 -15.723 1.00 57.28 113 ALA A O 1
ATOM 918 N N . CYS A 1 114 ? 6.883 6.023 -16.857 1.00 60.00 114 CYS A N 1
ATOM 919 C CA . CYS A 1 114 ? 7.355 5.667 -18.204 1.00 60.00 114 CYS A CA 1
ATOM 920 C C . CYS A 1 114 ? 8.080 6.797 -18.950 1.00 60.00 114 CYS A C 1
ATOM 922 O O . CYS A 1 114 ? 8.188 6.741 -20.176 1.00 60.00 114 CYS A O 1
ATOM 924 N N . LEU A 1 115 ? 8.527 7.827 -18.225 1.00 57.03 115 LEU A N 1
ATOM 925 C CA . LEU A 1 115 ? 9.373 8.907 -18.745 1.00 57.03 115 LEU A CA 1
ATOM 926 C C . LEU A 1 115 ? 10.849 8.652 -18.439 1.00 57.03 115 LEU A C 1
ATOM 928 O O . LEU A 1 115 ? 11.142 8.150 -17.331 1.00 57.03 115 LEU A O 1
#

Organism: Toxocara canis (NCBI:txid6265)

pLDDT: mean 72.75, std 17.65, range [38.59, 93.38]

Secondary structure (DSSP, 8-state):
----PPPP--HHHHHHHHHHHTT--TTS-TTT-HHHHHHHHHHHH-PPPTT-SEEEHHHHHHHHHHHHHHHHHHHHHHHHT---GGGGG---------EEE--S-TTTTHHHHT-

InterPro domains:
  IPR000718 Peptidase M13 [PS51885] (7-115)
  IPR000718 Peptidase M13 [PTHR11733] (10-71)
  IPR008753 Peptidase M13, N-terminal domain [PF05649] (30-70)
  IPR024079 Metallopeptidase, catalytic domain superfamily [G3DSA:3.40.390.10] (13-55)
  IPR042089 Peptidase M13, domain 2 [G3DSA:1.10.1380.10] (56-71)

Sequence (115 aa):
MANIVEIGLSPGYLKASRHFLNSINPKANPCEDFFEFACGRWVMENKIPDDLSSFGHFAGLREKVSEEMKSECFLSSYLYGISFDYWKISLNMSKKNFHFHCSFDMQNVLRVACL

Radius of gyration: 19.86 Å; chains: 1; bounding box: 55×30×51 Å

Foldseek 3Di:
DDPPDDDDPDPVVVVVVVVQVQQADCVDQCLVPVCCGRGVNVPVVDDDDQQDQEDEPVVVVVVVVVVVVVVVVVVVCVVVVDDDPPVVPPPDDDDDHHDYDYPPPPPPCSVVSPD